Protein AF-A0A0P9YQI7-F1 (afdb_monomer)

Secondary structure (DSSP, 8-state):
---------TTSHHHHHHHHHHHHHTSPP--TTSPPP----EEEEEE--S--GGGHHHHHHS-TT----EEEEEEE--TTTTTT--TT---TTHHHHHHHHHHHHHHT-SSS---

Mean predicted aligned error: 6.75 Å

pLDDT: mean 87.92, std 13.04, range [49.66, 97.44]

Sequence (115 aa):
MTSNVIPFNPLDKKNLGASVAEALLTKEIHPLGDIPVFEGAGIYAIYYTGKFRAYQQIARLNNQEQFLLPIYVGKAVPAGARMGSNLELAAGKALHKRLKEHAESVKAAENLGKL

InterPro domains:
  IPR018575 Restriction endonuclease, type II, Eco29kI, GIY-YIG domain [PF09517] (38-112)

Foldseek 3Di:
DPPPDDDDDCPPPVNVVVVLVVVQQPDDDDDLQDDDQDWDWFKHFAAAQFDQPVCVVRNVCCPPPHGRDTPDIDTWAAPCPVVPDDPDDRRGRRVVVVSVVVLVVQVPDPRRDND

Nearest PDB structures (foldseek):
  3nic-assembly2_D  TM=8.532E-01  e=4.994E-07  Escherichia coli
  3mx1-assembly1_A-2  TM=8.617E-01  e=2.650E-06  Escherichia coli
  3mx4-assembly2_B  TM=7.558E-01  e=4.088E-07  Escherichia coli

Structure (mmCIF, N/CA/C/O backbone):
data_AF-A0A0P9YQI7-F1
#
_entry.id   AF-A0A0P9YQI7-F1
#
loop_
_atom_site.group_PDB
_atom_site.id
_atom_site.type_symbol
_atom_site.label_atom_id
_atom_site.label_alt_id
_atom_site.label_comp_id
_atom_site.label_asym_id
_atom_site.label_entity_id
_atom_site.label_seq_id
_atom_site.pdbx_PDB_ins_code
_atom_site.Cartn_x
_atom_site.Cartn_y
_atom_site.Cartn_z
_atom_site.occupancy
_atom_site.B_iso_or_equiv
_atom_site.auth_seq_id
_atom_site.auth_comp_id
_atom_site.auth_asym_id
_atom_site.auth_atom_id
_atom_site.pdbx_PDB_model_num
ATOM 1 N N . MET A 1 1 ? 4.236 -43.710 -25.317 1.00 49.66 1 MET A N 1
ATOM 2 C CA . MET A 1 1 ? 3.460 -42.506 -24.957 1.00 49.66 1 MET A CA 1
ATOM 3 C C . MET A 1 1 ? 4.412 -41.569 -24.234 1.00 49.66 1 MET A C 1
ATOM 5 O O . MET A 1 1 ? 4.723 -41.821 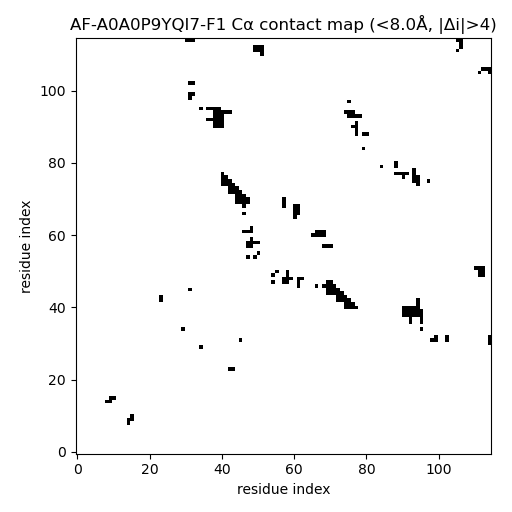-23.080 1.00 49.66 1 MET A O 1
ATOM 9 N N . THR A 1 2 ? 4.987 -40.578 -24.911 1.00 58.66 2 THR A N 1
ATOM 10 C CA . THR A 1 2 ? 5.796 -39.560 -24.229 1.00 58.66 2 THR A CA 1
ATOM 11 C C . THR A 1 2 ? 4.844 -38.612 -23.516 1.00 58.66 2 THR A C 1
ATOM 13 O O . THR A 1 2 ? 4.016 -37.971 -24.162 1.00 58.66 2 THR A O 1
ATOM 16 N N . SER A 1 3 ? 4.919 -38.573 -22.188 1.00 72.31 3 SER A N 1
ATOM 17 C CA . SER A 1 3 ? 4.170 -37.634 -21.358 1.00 72.31 3 SER A CA 1
ATOM 18 C C . SER A 1 3 ? 4.414 -36.217 -21.869 1.00 72.31 3 SER A C 1
ATOM 20 O O . SER A 1 3 ? 5.563 -35.803 -22.018 1.00 72.31 3 SER A O 1
ATOM 22 N N . ASN A 1 4 ? 3.345 -35.485 -22.172 1.00 77.19 4 ASN A N 1
ATOM 23 C CA . ASN A 1 4 ? 3.445 -34.108 -22.635 1.00 77.19 4 ASN A CA 1
ATOM 24 C C . ASN A 1 4 ? 3.786 -33.216 -21.426 1.00 77.19 4 ASN A C 1
ATOM 26 O O . ASN A 1 4 ? 2.897 -32.737 -20.726 1.00 77.19 4 ASN A O 1
ATOM 30 N N . VAL A 1 5 ? 5.078 -33.093 -21.109 1.00 82.44 5 VAL A N 1
ATOM 31 C CA . VAL A 1 5 ? 5.573 -32.227 -20.032 1.00 82.44 5 VAL A CA 1
ATOM 32 C C . VAL A 1 5 ? 5.623 -30.805 -20.571 1.00 82.44 5 VAL A C 1
ATOM 34 O O . VAL A 1 5 ? 6.410 -30.522 -21.468 1.00 82.44 5 VAL A O 1
ATOM 37 N N . ILE A 1 6 ? 4.794 -29.912 -20.030 1.00 84.56 6 ILE A N 1
ATOM 38 C CA . ILE A 1 6 ? 4.869 -28.477 -20.323 1.00 84.56 6 ILE A CA 1
ATOM 39 C C . ILE A 1 6 ? 5.926 -27.872 -19.387 1.00 84.56 6 ILE A C 1
ATOM 41 O O . ILE A 1 6 ? 5.703 -27.857 -18.174 1.00 84.56 6 ILE A O 1
ATOM 45 N N . PRO A 1 7 ? 7.072 -27.386 -19.896 1.00 89.31 7 PRO A N 1
ATOM 46 C CA . PRO A 1 7 ? 8.098 -26.780 -19.054 1.00 89.31 7 PRO A CA 1
ATOM 47 C C . PRO A 1 7 ? 7.603 -25.474 -18.419 1.00 89.31 7 PRO A C 1
ATOM 49 O O . PRO A 1 7 ? 6.884 -24.696 -19.049 1.00 89.31 7 PRO A O 1
ATOM 52 N N . PHE A 1 8 ? 8.015 -25.204 -17.179 1.00 90.50 8 PHE A N 1
ATOM 53 C CA . PHE A 1 8 ? 7.727 -23.930 -16.522 1.00 90.50 8 PHE A CA 1
ATOM 54 C C . PHE A 1 8 ? 8.480 -22.784 -17.214 1.00 90.50 8 PHE A C 1
ATOM 56 O O . PHE A 1 8 ? 9.703 -22.826 -17.334 1.00 90.50 8 PHE A O 1
ATOM 63 N N . ASN A 1 9 ? 7.753 -21.748 -17.643 1.00 92.75 9 ASN A N 1
ATOM 64 C CA . ASN A 1 9 ? 8.332 -20.539 -18.226 1.00 92.75 9 ASN A CA 1
ATOM 65 C C . ASN A 1 9 ? 8.244 -19.367 -17.228 1.00 92.75 9 ASN A C 1
ATOM 67 O O . ASN A 1 9 ? 7.168 -18.778 -17.108 1.00 92.75 9 ASN A O 1
ATOM 71 N N . PRO A 1 10 ? 9.335 -18.973 -16.547 1.00 90.00 10 PRO A N 1
ATOM 72 C CA . PRO A 1 10 ? 9.307 -17.866 -15.585 1.00 90.00 10 PRO A CA 1
ATOM 73 C C . PRO A 1 10 ? 8.981 -16.508 -16.225 1.00 90.00 10 PRO A C 1
ATOM 75 O O . PRO A 1 10 ? 8.519 -15.601 -15.540 1.00 90.00 10 PRO A O 1
ATOM 78 N N . LEU A 1 11 ? 9.199 -16.363 -17.536 1.00 93.31 11 LEU A N 1
ATOM 79 C CA . LEU A 1 11 ? 8.924 -15.137 -18.287 1.00 93.31 11 LEU A CA 1
ATOM 80 C C . LEU A 1 11 ? 7.506 -15.102 -18.874 1.00 93.31 11 LEU A C 1
ATOM 82 O O . LEU A 1 11 ? 7.123 -14.106 -19.492 1.00 93.31 11 LEU A O 1
ATOM 86 N N . ASP A 1 12 ? 6.713 -16.165 -18.693 1.00 95.12 12 ASP A N 1
ATOM 87 C CA . ASP A 1 12 ? 5.285 -16.103 -18.996 1.00 95.12 12 ASP A CA 1
ATOM 88 C C . ASP A 1 12 ? 4.624 -15.018 -18.137 1.00 95.12 12 ASP A C 1
ATOM 90 O O . ASP A 1 12 ? 4.907 -14.882 -16.947 1.00 95.12 12 ASP A O 1
ATOM 94 N N . LYS A 1 13 ? 3.711 -14.244 -18.733 1.00 93.75 13 LYS A N 1
ATOM 95 C CA . LYS A 1 13 ? 3.087 -13.089 -18.071 1.00 93.75 13 LYS A CA 1
ATOM 96 C C . LYS A 1 13 ? 2.409 -13.453 -16.749 1.00 93.75 13 LYS A C 1
ATOM 98 O O . LYS A 1 13 ? 2.428 -12.633 -15.833 1.00 93.75 13 LYS A O 1
ATOM 103 N N . LYS A 1 14 ? 1.802 -14.643 -16.640 1.00 93.94 14 LYS A N 1
ATOM 104 C CA . LYS A 1 14 ? 1.149 -15.083 -15.397 1.00 93.94 14 LYS A CA 1
ATOM 105 C C . LYS A 1 14 ? 2.179 -15.367 -14.314 1.00 93.94 14 LYS A C 1
ATOM 107 O O . LYS A 1 14 ? 1.998 -14.921 -13.186 1.00 93.94 14 LYS A O 1
ATOM 112 N N . ASN A 1 15 ? 3.263 -16.049 -14.673 1.00 94.31 15 ASN A N 1
ATOM 113 C CA . ASN A 1 15 ? 4.339 -16.376 -13.743 1.00 94.31 15 ASN A CA 1
ATOM 114 C C . ASN A 1 15 ? 5.078 -15.113 -13.293 1.00 94.31 15 ASN A C 1
ATOM 116 O O . ASN A 1 15 ? 5.284 -14.927 -12.100 1.00 94.31 15 ASN A O 1
ATOM 120 N N . LEU A 1 16 ? 5.347 -14.183 -14.215 1.00 94.31 16 LEU A N 1
ATOM 121 C CA . LEU A 1 16 ? 5.928 -12.884 -13.885 1.00 94.31 16 LEU A CA 1
ATOM 122 C C . LEU A 1 16 ? 5.021 -12.081 -12.941 1.00 94.31 16 LEU A C 1
ATOM 124 O O . LEU A 1 16 ? 5.494 -11.504 -11.964 1.00 94.31 16 LEU A O 1
ATOM 128 N N . GLY A 1 17 ? 3.711 -12.066 -13.203 1.00 93.00 17 GLY A N 1
ATOM 129 C CA . GLY A 1 17 ? 2.732 -11.432 -12.319 1.00 93.00 17 GLY A CA 1
ATOM 130 C C . GLY A 1 17 ? 2.703 -12.060 -10.923 1.00 93.00 17 GLY A C 1
ATOM 131 O O . GLY A 1 17 ? 2.681 -11.329 -9.934 1.00 93.00 17 GLY A O 1
ATOM 132 N N . ALA A 1 18 ? 2.759 -13.392 -10.838 1.00 93.31 18 ALA A N 1
ATOM 133 C CA . ALA A 1 18 ? 2.814 -14.118 -9.573 1.00 93.31 18 ALA A CA 1
ATOM 134 C C . ALA A 1 18 ? 4.086 -13.783 -8.780 1.00 93.31 18 ALA A C 1
ATOM 136 O O . ALA A 1 18 ? 3.987 -13.436 -7.606 1.00 93.31 18 ALA A O 1
ATOM 137 N N . SER A 1 19 ? 5.256 -13.772 -9.427 1.00 93.56 19 SER A N 1
ATOM 138 C CA . SER A 1 19 ? 6.519 -13.394 -8.782 1.00 93.56 19 SER A CA 1
ATOM 139 C C . SER A 1 19 ? 6.514 -11.946 -8.284 1.00 93.56 19 SER A C 1
ATOM 141 O O . SER A 1 19 ? 7.021 -11.662 -7.202 1.00 93.56 19 SER A O 1
ATOM 143 N N . VAL A 1 20 ? 5.913 -11.014 -9.034 1.00 94.00 20 VAL A N 1
ATOM 144 C CA . VAL A 1 20 ? 5.768 -9.616 -8.591 1.00 94.00 20 VAL A CA 1
ATOM 145 C C . VAL A 1 20 ? 4.827 -9.507 -7.387 1.00 94.00 20 VAL A C 1
ATOM 147 O O . VAL A 1 20 ? 5.114 -8.752 -6.458 1.00 94.00 20 VAL A O 1
ATOM 150 N N . ALA A 1 21 ? 3.720 -10.253 -7.381 1.00 92.25 21 ALA A N 1
ATOM 151 C CA . ALA A 1 21 ? 2.793 -10.283 -6.253 1.00 92.25 21 ALA A CA 1
ATOM 152 C C . ALA A 1 21 ? 3.453 -10.870 -4.994 1.00 92.25 21 ALA A C 1
ATOM 154 O O . ALA A 1 21 ? 3.356 -10.276 -3.925 1.00 92.25 21 ALA A O 1
ATOM 155 N N . GLU A 1 22 ? 4.185 -11.975 -5.123 1.00 92.69 22 GLU A N 1
ATOM 156 C CA . GLU A 1 22 ? 4.953 -12.583 -4.031 1.00 92.69 22 GLU A CA 1
ATOM 157 C C . GLU A 1 22 ? 6.011 -11.616 -3.475 1.00 92.69 22 GLU A C 1
ATOM 159 O O . GLU A 1 22 ? 6.106 -11.400 -2.264 1.00 92.69 22 GLU A O 1
ATOM 164 N N . ALA A 1 23 ? 6.751 -10.938 -4.357 1.00 93.81 23 ALA A N 1
ATOM 165 C CA . ALA A 1 23 ? 7.732 -9.936 -3.956 1.00 93.81 23 ALA A CA 1
ATOM 166 C C . ALA A 1 23 ? 7.104 -8.739 -3.220 1.00 93.81 23 ALA A C 1
ATOM 168 O O . ALA A 1 23 ? 7.759 -8.150 -2.362 1.00 93.81 23 ALA A O 1
ATOM 169 N N . LEU A 1 24 ? 5.858 -8.364 -3.541 1.00 94.00 24 LEU A N 1
ATOM 170 C CA . LEU A 1 24 ? 5.116 -7.331 -2.813 1.00 94.00 24 LEU A CA 1
ATOM 171 C C . LEU A 1 24 ? 4.664 -7.824 -1.431 1.00 94.00 24 LEU A C 1
ATOM 173 O O . LEU A 1 24 ? 4.806 -7.095 -0.454 1.00 94.00 24 LEU A O 1
ATOM 177 N N . LEU A 1 25 ? 4.124 -9.043 -1.348 1.00 90.62 25 LEU A N 1
ATOM 178 C CA . LEU A 1 25 ? 3.548 -9.609 -0.120 1.00 90.62 25 LEU A CA 1
ATOM 179 C C . LEU A 1 25 ? 4.596 -9.971 0.943 1.00 90.62 25 LEU A C 1
ATOM 181 O O . LEU A 1 25 ? 4.259 -10.098 2.114 1.00 90.62 25 LEU A O 1
ATOM 185 N N . THR A 1 26 ? 5.859 -10.114 0.547 1.00 90.56 26 THR A N 1
ATOM 186 C CA . THR A 1 26 ? 6.999 -10.391 1.441 1.00 90.56 26 THR A CA 1
ATOM 187 C C . THR A 1 26 ? 7.642 -9.134 2.031 1.00 90.56 26 THR A C 1
ATOM 189 O O . THR A 1 26 ? 8.591 -9.239 2.809 1.00 90.56 26 THR A O 1
ATOM 192 N N . LYS A 1 27 ? 7.178 -7.934 1.655 1.00 92.12 27 LYS A N 1
ATOM 193 C CA . LYS A 1 27 ? 7.698 -6.682 2.215 1.00 92.12 27 LYS A CA 1
ATOM 194 C C . LYS A 1 27 ? 7.184 -6.444 3.627 1.00 92.12 27 LYS A C 1
ATOM 196 O O . LYS A 1 27 ? 6.077 -6.839 3.979 1.00 92.12 27 LYS A O 1
ATOM 201 N N . GLU A 1 28 ? 8.011 -5.761 4.410 1.00 92.06 28 GLU A N 1
ATOM 202 C CA . GLU A 1 28 ? 7.640 -5.294 5.738 1.00 92.06 28 GLU A CA 1
ATOM 203 C C . GLU A 1 28 ? 6.426 -4.360 5.661 1.00 92.06 28 GLU A C 1
ATOM 205 O O . GLU A 1 28 ? 6.275 -3.560 4.729 1.00 92.06 28 GLU A O 1
ATOM 210 N N . ILE A 1 29 ? 5.540 -4.487 6.644 1.00 93.50 29 ILE A N 1
ATOM 211 C CA . ILE A 1 29 ? 4.352 -3.653 6.759 1.00 93.50 29 ILE A CA 1
ATOM 212 C C . ILE A 1 29 ? 4.712 -2.400 7.550 1.00 93.50 29 ILE A C 1
ATOM 214 O O . ILE A 1 29 ? 5.196 -2.483 8.675 1.00 93.50 29 ILE A O 1
ATOM 218 N N . HIS A 1 30 ? 4.410 -1.235 6.980 1.00 94.12 30 HIS A N 1
ATOM 219 C CA . HIS A 1 30 ? 4.616 0.056 7.630 1.00 94.12 30 HIS A CA 1
ATOM 220 C C . HIS A 1 30 ? 3.273 0.743 7.910 1.00 94.12 30 HIS A C 1
ATOM 222 O O . HIS A 1 30 ? 2.382 0.707 7.050 1.00 94.12 30 HIS A O 1
ATOM 228 N N . PRO A 1 31 ? 3.112 1.419 9.063 1.00 94.44 31 PRO A N 1
ATOM 229 C CA . PRO A 1 31 ? 1.985 2.315 9.281 1.00 94.44 31 PRO A CA 1
ATOM 230 C C . PRO A 1 31 ? 1.938 3.384 8.186 1.00 94.44 31 PRO A C 1
ATOM 232 O O . PRO A 1 31 ? 2.930 4.060 7.923 1.00 94.44 31 PRO A O 1
ATOM 235 N N . LEU A 1 32 ? 0.773 3.584 7.562 1.00 94.56 32 LEU A N 1
ATOM 236 C CA . LEU A 1 32 ? 0.633 4.530 6.444 1.00 94.56 32 LEU A CA 1
ATOM 237 C C . LEU A 1 32 ? 1.001 5.977 6.836 1.00 94.56 32 LEU A C 1
ATOM 239 O O . LEU A 1 32 ? 1.419 6.761 5.986 1.00 94.56 32 LEU A O 1
ATOM 243 N N . GLY A 1 33 ? 0.845 6.329 8.116 1.00 90.38 33 GLY A N 1
ATOM 244 C CA . GLY A 1 33 ? 1.202 7.638 8.664 1.00 90.38 33 GLY A CA 1
ATOM 245 C C . GLY A 1 33 ? 2.686 7.830 9.001 1.00 90.38 33 GLY A C 1
ATOM 246 O O . GLY A 1 33 ? 3.076 8.974 9.222 1.00 90.38 33 GLY A O 1
ATOM 247 N N . ASP A 1 34 ? 3.487 6.760 9.019 1.00 92.50 34 ASP A N 1
ATOM 248 C CA . ASP A 1 34 ? 4.887 6.763 9.470 1.00 92.50 34 ASP A CA 1
ATOM 249 C C . ASP A 1 34 ? 5.783 5.961 8.512 1.00 92.50 34 ASP A C 1
ATOM 251 O O . ASP A 1 34 ? 6.413 4.963 8.858 1.00 92.50 34 ASP A O 1
ATOM 255 N N . ILE A 1 35 ? 5.776 6.370 7.243 1.00 92.25 35 ILE A N 1
ATOM 256 C CA . ILE A 1 35 ? 6.599 5.750 6.204 1.00 92.25 35 ILE A CA 1
ATOM 257 C C . ILE A 1 35 ? 7.909 6.539 6.092 1.00 92.25 35 ILE A C 1
ATOM 259 O O . ILE A 1 35 ? 7.859 7.739 5.796 1.00 92.25 35 ILE A O 1
ATOM 263 N N . PRO A 1 36 ? 9.082 5.896 6.256 1.00 92.06 36 PRO A N 1
ATOM 264 C CA . PRO A 1 36 ? 10.367 6.546 6.038 1.00 92.06 36 PRO A CA 1
ATOM 265 C C . PRO A 1 36 ? 10.479 7.130 4.629 1.00 92.06 36 PRO A C 1
ATOM 267 O O . PRO A 1 36 ? 9.942 6.596 3.659 1.00 92.06 36 PRO A O 1
ATOM 270 N N . VAL A 1 37 ? 11.224 8.222 4.481 1.00 94.69 37 VAL A N 1
ATOM 271 C CA . VAL A 1 37 ? 11.494 8.787 3.157 1.00 94.69 37 VAL A CA 1
ATOM 272 C C . VAL A 1 37 ? 12.437 7.863 2.389 1.00 94.69 37 VAL A C 1
ATOM 274 O O . VAL A 1 37 ? 13.543 7.594 2.847 1.00 94.69 37 VAL A O 1
ATOM 277 N N . PHE A 1 38 ? 12.039 7.448 1.186 1.00 93.50 38 PHE A N 1
ATOM 278 C CA . PHE A 1 38 ? 12.863 6.623 0.301 1.00 93.50 38 PHE A CA 1
ATOM 279 C C . PHE A 1 38 ? 12.751 7.063 -1.161 1.00 93.50 38 PHE A C 1
ATOM 281 O O . PHE A 1 38 ? 11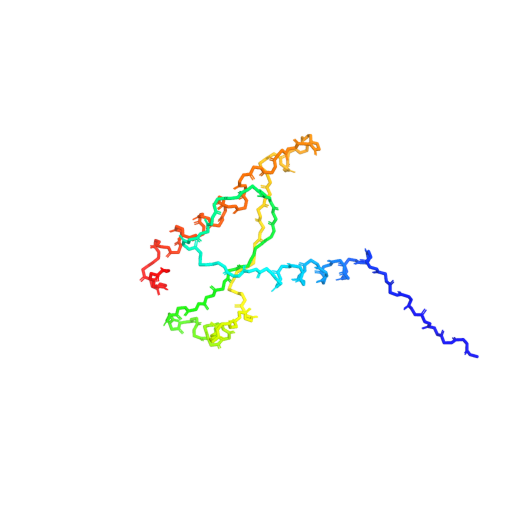.787 7.726 -1.564 1.00 93.50 38 PHE A O 1
ATOM 288 N N . GLU A 1 39 ? 13.745 6.676 -1.958 1.00 93.25 39 GLU A N 1
ATOM 289 C CA . GLU A 1 39 ? 13.717 6.814 -3.412 1.00 93.25 39 GLU A CA 1
ATOM 290 C C . GLU A 1 39 ? 13.188 5.538 -4.061 1.00 93.25 39 GLU A C 1
ATOM 292 O O . GLU A 1 39 ? 13.526 4.427 -3.659 1.00 93.25 39 GLU A O 1
ATOM 297 N N . GLY A 1 40 ? 12.331 5.691 -5.063 1.00 91.75 40 GLY A N 1
ATOM 298 C CA . GLY A 1 40 ? 11.765 4.578 -5.797 1.00 91.75 40 GLY A CA 1
ATOM 299 C C . GLY A 1 40 ? 10.424 4.887 -6.450 1.00 91.75 40 GLY A C 1
ATOM 300 O O . GLY A 1 40 ? 9.644 5.750 -6.030 1.00 91.75 40 GLY A O 1
ATOM 301 N N . ALA A 1 41 ? 10.154 4.100 -7.482 1.00 92.75 41 ALA A N 1
ATOM 302 C CA . ALA A 1 41 ? 8.864 3.926 -8.122 1.00 92.75 41 ALA A CA 1
ATOM 303 C C . ALA A 1 41 ? 8.488 2.442 -8.030 1.00 92.75 41 ALA A C 1
ATOM 305 O O . ALA A 1 41 ? 9.360 1.587 -7.894 1.00 92.75 41 ALA A O 1
ATOM 306 N N . GLY A 1 42 ? 7.200 2.121 -8.093 1.00 93.06 42 GLY A N 1
ATOM 307 C CA . GLY A 1 42 ? 6.759 0.740 -7.936 1.00 93.06 42 GLY A CA 1
ATOM 308 C C . GLY A 1 42 ? 5.280 0.606 -7.618 1.00 93.06 42 GLY A C 1
ATOM 309 O O . GLY A 1 42 ? 4.491 1.531 -7.823 1.00 93.06 42 GLY A O 1
ATOM 310 N N . ILE A 1 43 ? 4.915 -0.572 -7.129 1.00 95.62 43 ILE A N 1
ATOM 311 C CA . ILE A 1 43 ? 3.567 -0.925 -6.677 1.00 95.62 43 ILE A CA 1
ATOM 312 C C . ILE A 1 43 ? 3.486 -0.899 -5.148 1.00 95.62 43 ILE A C 1
ATOM 314 O O . ILE A 1 43 ? 4.504 -0.988 -4.468 1.00 95.62 43 ILE A O 1
ATOM 318 N N . TYR A 1 44 ? 2.275 -0.758 -4.616 1.00 96.62 44 TYR A N 1
ATOM 319 C CA . TYR A 1 44 ? 1.998 -0.769 -3.181 1.00 96.62 44 TYR A CA 1
ATOM 320 C C . TYR A 1 44 ? 0.608 -1.329 -2.897 1.00 96.62 44 TYR A C 1
ATOM 322 O O . TYR A 1 44 ? -0.286 -1.261 -3.746 1.00 96.62 44 TYR A O 1
ATOM 330 N N . ALA A 1 45 ? 0.426 -1.820 -1.676 1.00 97.25 45 ALA A N 1
ATOM 331 C CA . ALA A 1 45 ? -0.853 -2.241 -1.129 1.00 97.25 45 ALA A CA 1
ATOM 332 C C . ALA A 1 45 ? -1.125 -1.490 0.182 1.00 97.25 45 ALA A C 1
ATOM 334 O O . ALA A 1 45 ? -0.205 -1.248 0.961 1.00 97.25 45 ALA A O 1
ATOM 335 N N . ILE A 1 46 ? -2.380 -1.105 0.409 1.00 96.81 46 ILE A N 1
ATOM 336 C CA . ILE A 1 46 ? -2.849 -0.488 1.653 1.00 96.81 46 ILE A CA 1
ATOM 337 C C . ILE A 1 46 ? -3.804 -1.468 2.322 1.00 96.81 46 ILE A C 1
ATOM 339 O O . ILE A 1 46 ? -4.725 -1.981 1.682 1.00 96.81 46 ILE A O 1
ATOM 343 N N . TYR A 1 47 ? -3.604 -1.685 3.617 1.00 96.38 47 TYR A N 1
ATOM 344 C CA . TYR A 1 47 ? -4.410 -2.574 4.444 1.00 96.38 47 TYR A CA 1
ATOM 345 C C . TYR A 1 47 ? -5.186 -1.759 5.473 1.00 96.38 47 TYR A C 1
ATOM 347 O O . TYR A 1 47 ? -4.673 -0.788 6.026 1.00 96.38 47 TYR A O 1
ATOM 355 N N . TYR A 1 48 ? -6.436 -2.147 5.718 1.00 95.62 48 TYR A N 1
ATOM 356 C CA . TYR A 1 48 ? -7.291 -1.495 6.706 1.00 95.62 48 TYR A CA 1
ATOM 357 C C . TYR A 1 48 ? -7.415 -2.359 7.959 1.00 95.62 48 TYR A C 1
ATOM 359 O O . TYR A 1 48 ? -7.810 -3.520 7.856 1.00 95.62 48 TYR A O 1
ATOM 367 N N . THR A 1 49 ? -7.126 -1.772 9.122 1.00 94.75 49 THR A N 1
ATOM 368 C CA . THR A 1 49 ? -7.184 -2.417 10.450 1.00 94.75 49 THR A CA 1
ATOM 369 C C . THR A 1 49 ? -8.072 -1.654 11.446 1.00 94.75 49 THR A C 1
ATOM 371 O O . THR A 1 49 ? -8.148 -1.999 12.624 1.00 94.75 49 THR A O 1
ATOM 374 N N . GLY A 1 50 ? -8.755 -0.600 10.986 1.00 92.75 50 GLY A N 1
ATOM 375 C CA . GLY A 1 50 ? -9.580 0.262 11.831 1.00 92.75 50 GLY A CA 1
ATOM 376 C C . GLY A 1 50 ? -10.956 -0.324 12.177 1.00 92.75 50 GLY A C 1
ATOM 377 O O . GLY A 1 50 ? -11.285 -1.472 11.882 1.00 92.75 50 GLY A O 1
ATOM 378 N N . LYS A 1 51 ? -11.794 0.500 12.820 1.00 92.94 51 LYS A N 1
ATOM 379 C CA . LYS A 1 51 ? -13.089 0.084 13.399 1.00 92.94 51 LYS A CA 1
ATOM 380 C C . LYS A 1 51 ? -14.320 0.535 12.604 1.00 92.94 51 LYS A C 1
ATOM 382 O O . LYS A 1 51 ? -15.444 0.358 13.076 1.00 92.94 51 LYS A O 1
ATOM 387 N N . PHE A 1 52 ? -14.145 1.122 11.420 1.00 94.88 52 PHE A N 1
ATOM 388 C CA . PHE A 1 52 ? -15.263 1.608 10.615 1.00 94.88 52 PHE A CA 1
ATOM 389 C C . PHE A 1 52 ? -16.183 0.451 10.212 1.00 94.88 52 PHE A C 1
ATOM 391 O O . PHE A 1 52 ? -15.748 -0.539 9.621 1.00 94.88 52 PHE A O 1
ATOM 398 N N . ARG A 1 53 ? -17.477 0.577 10.538 1.00 95.06 53 ARG A N 1
ATOM 399 C CA . ARG A 1 53 ? -18.445 -0.527 10.453 1.00 95.06 53 ARG A CA 1
ATOM 400 C C . ARG A 1 53 ? -18.523 -1.153 9.059 1.00 95.06 53 ARG A C 1
ATOM 402 O O . ARG A 1 53 ? -18.588 -2.374 8.956 1.00 95.06 53 ARG A O 1
ATOM 409 N N . ALA A 1 54 ? -18.486 -0.342 8.004 1.00 95.69 54 ALA A N 1
ATOM 410 C CA . ALA A 1 54 ? -18.578 -0.842 6.634 1.00 95.69 54 ALA A CA 1
ATOM 411 C C . ALA A 1 54 ? -17.361 -1.693 6.220 1.00 95.69 54 ALA A C 1
ATOM 413 O O . ALA A 1 54 ? -17.482 -2.532 5.335 1.00 95.69 54 ALA A O 1
ATOM 414 N N . TYR A 1 55 ? -16.205 -1.519 6.871 1.00 95.88 55 TYR A N 1
ATOM 415 C CA . TYR A 1 55 ? -14.956 -2.218 6.542 1.00 95.88 55 TYR A CA 1
ATOM 416 C C . TYR A 1 55 ? -14.614 -3.342 7.528 1.00 95.88 55 TYR A C 1
ATOM 418 O O . TYR A 1 55 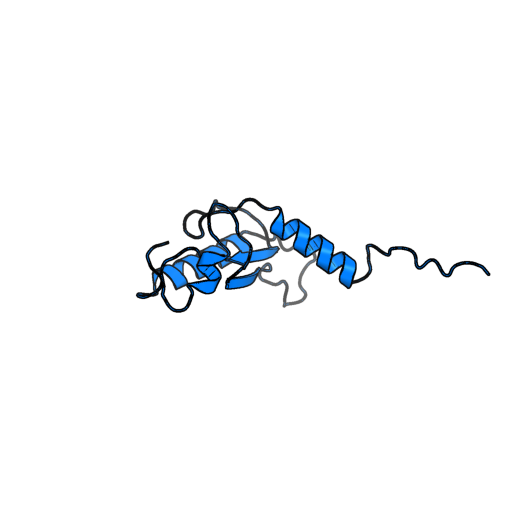? -13.501 -3.865 7.519 1.00 95.88 55 TYR A O 1
ATOM 426 N N . GLN A 1 56 ? -15.568 -3.763 8.364 1.00 95.88 56 GLN A N 1
ATOM 427 C CA . GLN A 1 56 ? -15.336 -4.792 9.383 1.00 95.88 56 GLN A CA 1
ATOM 428 C C . GLN A 1 56 ? -14.848 -6.126 8.812 1.00 95.88 56 GLN A C 1
ATOM 430 O O . GLN A 1 56 ? -14.040 -6.788 9.452 1.00 95.88 56 GLN A O 1
ATOM 435 N N . GLN A 1 57 ?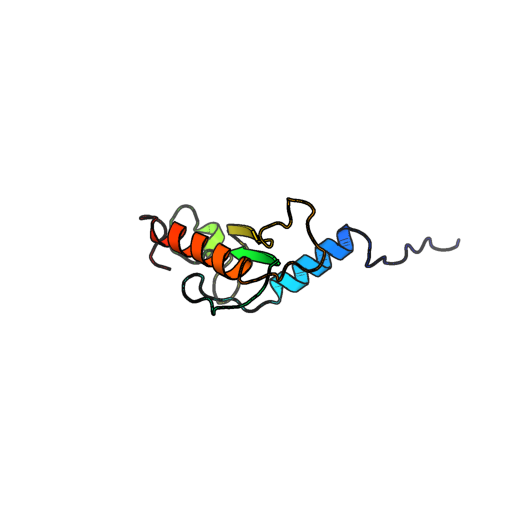 -15.316 -6.537 7.630 1.00 95.94 57 GLN A N 1
ATOM 436 C CA . GLN A 1 57 ? -14.842 -7.776 7.001 1.00 95.94 57 GLN A CA 1
ATOM 437 C C . GLN A 1 57 ? -13.358 -7.692 6.627 1.00 95.94 57 GLN A C 1
ATOM 439 O O . GLN A 1 57 ? -12.614 -8.633 6.879 1.00 95.94 57 GLN A O 1
ATOM 444 N N . ILE A 1 58 ? -12.920 -6.541 6.110 1.00 96.38 58 ILE A N 1
ATOM 445 C CA . ILE A 1 58 ? -11.515 -6.290 5.769 1.00 96.38 58 ILE A CA 1
ATOM 446 C C . ILE A 1 58 ? -10.667 -6.277 7.043 1.00 96.38 58 ILE A C 1
ATOM 448 O O . ILE A 1 58 ? -9.670 -6.985 7.123 1.00 96.38 58 ILE A O 1
ATOM 452 N N . ALA A 1 59 ? -11.103 -5.547 8.074 1.00 95.69 59 ALA A N 1
ATOM 453 C CA . ALA A 1 59 ? -10.391 -5.475 9.351 1.00 95.69 59 ALA A CA 1
ATOM 454 C C . ALA A 1 59 ? -10.270 -6.845 10.045 1.00 95.69 59 ALA A C 1
ATOM 456 O O . ALA A 1 59 ? -9.257 -7.130 10.673 1.00 95.69 59 ALA A O 1
ATOM 457 N N . ARG A 1 60 ? -11.272 -7.727 9.908 1.00 96.06 60 ARG A N 1
ATOM 458 C CA . ARG A 1 60 ? -11.200 -9.105 10.430 1.00 96.06 60 ARG A CA 1
ATOM 459 C C . ARG A 1 60 ? -10.135 -9.954 9.739 1.00 96.06 60 ARG A C 1
ATOM 461 O O . ARG A 1 60 ? -9.595 -10.838 10.386 1.00 96.06 60 ARG A O 1
ATOM 468 N N . LEU A 1 61 ? -9.860 -9.708 8.459 1.00 96.56 61 LEU A N 1
ATOM 469 C CA . LEU A 1 61 ? -8.824 -10.413 7.697 1.00 96.56 61 LEU A CA 1
ATOM 470 C C . LEU A 1 61 ? -7.430 -9.792 7.873 1.00 96.56 61 LEU A C 1
ATOM 472 O O . LEU A 1 61 ? -6.437 -10.419 7.518 1.00 96.56 61 LEU A O 1
ATOM 476 N N . ASN A 1 62 ? -7.358 -8.581 8.431 1.00 95.62 62 ASN A N 1
ATOM 477 C CA . ASN A 1 62 ? -6.117 -7.865 8.709 1.00 95.62 62 ASN A CA 1
ATOM 478 C C . ASN A 1 62 ? -5.911 -7.681 10.226 1.00 95.62 62 ASN A C 1
ATOM 480 O O . ASN A 1 62 ? -5.787 -6.556 10.714 1.00 95.62 62 ASN A O 1
ATOM 484 N N . ASN A 1 63 ? -5.983 -8.765 10.999 1.00 92.81 63 ASN A N 1
ATOM 485 C CA . ASN A 1 63 ? -5.840 -8.737 12.455 1.00 92.81 63 ASN A CA 1
ATOM 486 C C . ASN A 1 63 ? -4.649 -9.590 12.913 1.00 92.81 63 ASN A C 1
ATOM 488 O O . ASN A 1 63 ? -4.099 -10.353 12.127 1.00 92.81 63 ASN A O 1
ATOM 492 N N . GLN A 1 64 ? -4.261 -9.465 14.188 1.00 89.62 64 GLN A N 1
ATOM 493 C CA . GLN A 1 64 ? -3.230 -10.317 14.807 1.00 89.62 64 GLN A CA 1
ATOM 494 C C . GLN A 1 64 ? -1.938 -10.405 13.970 1.00 89.62 64 GLN A C 1
ATOM 496 O O . GLN A 1 64 ? -1.428 -11.495 13.729 1.00 89.62 64 GLN A O 1
ATOM 501 N N . GLU A 1 65 ? -1.454 -9.252 13.492 1.00 88.19 65 GLU A N 1
ATOM 502 C CA . GLU A 1 65 ? -0.254 -9.118 12.642 1.00 88.19 65 GLU A CA 1
ATOM 503 C C . GLU A 1 65 ? -0.340 -9.810 11.269 1.00 88.19 65 GLU A C 1
ATOM 505 O O . GLU A 1 65 ? 0.648 -9.896 10.543 1.00 88.19 65 GLU A O 1
ATOM 510 N N . GLN A 1 66 ? -1.530 -10.249 10.860 1.00 91.75 66 GLN A N 1
ATOM 511 C CA . GLN A 1 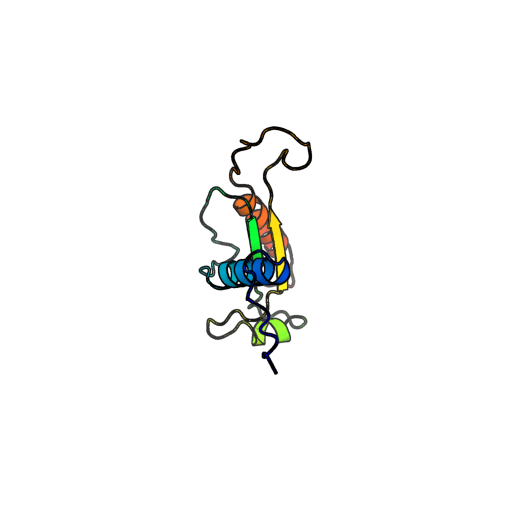66 ? -1.802 -10.737 9.513 1.00 91.75 66 GLN A CA 1
ATOM 512 C C . GLN A 1 66 ? -2.399 -9.617 8.661 1.00 91.75 66 GLN A C 1
ATOM 514 O O . GLN A 1 66 ? -3.212 -8.825 9.133 1.00 91.75 66 GLN A O 1
ATOM 519 N N . PHE A 1 67 ? -2.013 -9.569 7.386 1.00 94.69 67 PHE A N 1
ATOM 520 C CA . PHE A 1 67 ? -2.448 -8.559 6.418 1.00 94.69 67 PHE A CA 1
ATOM 521 C C . PHE A 1 67 ? -2.888 -9.255 5.126 1.00 94.69 67 PHE A C 1
ATOM 523 O O . PHE A 1 67 ? -2.184 -9.248 4.119 1.00 94.69 67 PHE A O 1
ATOM 530 N N . LEU A 1 68 ? -4.033 -9.939 5.184 1.00 94.25 68 LEU A N 1
ATOM 531 C CA . LEU A 1 68 ? -4.469 -10.864 4.134 1.00 94.25 68 LEU A CA 1
ATOM 532 C C . LEU A 1 68 ? -5.266 -10.191 3.013 1.00 94.25 68 LEU A C 1
ATOM 534 O O . LEU A 1 68 ? -5.275 -10.689 1.888 1.00 94.25 68 LEU A O 1
ATOM 538 N N . LEU A 1 69 ? -5.963 -9.088 3.304 1.00 95.50 69 LEU A N 1
ATOM 539 C CA . LEU A 1 69 ? -6.848 -8.430 2.343 1.00 95.50 69 LEU A CA 1
ATOM 540 C C . LEU A 1 69 ? -6.521 -6.937 2.214 1.00 95.50 69 LEU A C 1
ATOM 542 O O . LEU A 1 69 ? -6.949 -6.138 3.057 1.00 95.50 69 LEU A O 1
ATOM 546 N N . PRO A 1 70 ? -5.807 -6.518 1.152 1.00 95.50 70 PRO A N 1
ATOM 547 C CA . PRO A 1 70 ? -5.604 -5.102 0.897 1.00 95.50 70 PRO A CA 1
ATOM 548 C C . PRO A 1 70 ? -6.935 -4.435 0.531 1.00 95.50 70 PRO A C 1
ATOM 550 O O . PRO A 1 70 ? -7.718 -4.966 -0.255 1.00 95.50 70 PRO A O 1
ATOM 553 N N . ILE A 1 71 ? -7.181 -3.242 1.075 1.00 96.25 71 ILE A N 1
ATOM 554 C CA . ILE A 1 71 ? -8.327 -2.405 0.688 1.00 96.25 71 ILE A CA 1
ATOM 555 C C . ILE A 1 71 ? -8.041 -1.626 -0.603 1.00 96.25 71 ILE A C 1
ATOM 557 O O . ILE A 1 71 ? -8.963 -1.196 -1.293 1.00 96.25 71 ILE A O 1
ATOM 561 N N . TYR A 1 72 ? -6.761 -1.445 -0.944 1.00 97.44 72 TYR A N 1
ATOM 562 C CA . TYR A 1 72 ? -6.332 -0.740 -2.147 1.00 97.44 72 TYR A CA 1
ATOM 563 C C . TYR A 1 72 ? -4.976 -1.254 -2.638 1.00 97.44 72 TYR A C 1
ATOM 565 O O . TYR A 1 72 ? -4.065 -1.466 -1.840 1.00 97.44 72 TYR A O 1
ATOM 573 N N . VAL A 1 73 ? -4.824 -1.396 -3.956 1.00 96.75 73 VAL A N 1
ATOM 574 C CA . VAL A 1 73 ? -3.548 -1.699 -4.618 1.00 96.75 73 VAL A CA 1
ATOM 575 C C . VAL A 1 73 ? -3.303 -0.641 -5.682 1.00 96.75 73 VAL A C 1
ATOM 577 O O . VAL A 1 73 ? -4.184 -0.332 -6.485 1.00 96.75 73 VAL A O 1
ATOM 580 N N . GLY A 1 74 ? -2.103 -0.072 -5.691 1.00 96.06 74 GLY A N 1
ATOM 581 C CA . GLY A 1 74 ? -1.753 1.010 -6.597 1.00 96.06 74 GLY A CA 1
ATOM 582 C C . GLY A 1 74 ? -0.331 0.912 -7.121 1.00 96.06 74 GLY A C 1
ATOM 583 O O . GLY A 1 74 ? 0.445 0.030 -6.763 1.00 96.06 74 GLY A O 1
ATOM 584 N N . LYS A 1 75 ? 0.010 1.865 -7.989 1.00 95.00 75 LYS A N 1
ATOM 585 C CA . LYS A 1 75 ? 1.372 2.074 -8.481 1.00 95.00 75 LYS A CA 1
ATOM 586 C C . LYS A 1 75 ? 1.729 3.550 -8.508 1.00 95.00 75 LYS A C 1
ATOM 588 O O . LYS A 1 75 ? 0.851 4.400 -8.660 1.00 95.00 75 LYS A O 1
ATOM 593 N N . ALA A 1 76 ? 3.014 3.840 -8.406 1.00 94.12 76 ALA A N 1
ATOM 594 C CA . ALA A 1 76 ? 3.600 5.152 -8.609 1.00 94.12 76 ALA A CA 1
ATOM 595 C C . ALA A 1 76 ? 4.760 5.014 -9.596 1.00 94.12 76 ALA A C 1
ATOM 597 O O . ALA A 1 76 ? 5.613 4.146 -9.433 1.00 94.12 76 ALA A O 1
ATOM 598 N N . VAL A 1 77 ? 4.772 5.855 -10.627 1.00 89.06 77 VAL A N 1
ATOM 599 C CA . VAL A 1 77 ? 5.820 5.883 -11.655 1.00 89.06 77 VAL A CA 1
ATOM 600 C C . VAL A 1 77 ? 6.494 7.255 -11.650 1.00 89.06 77 VAL A C 1
ATOM 602 O O . VAL A 1 77 ? 5.843 8.224 -11.246 1.00 89.06 77 VAL A O 1
ATOM 605 N N . PRO A 1 78 ? 7.759 7.368 -12.088 1.00 82.75 78 PRO A N 1
ATOM 606 C CA . PRO A 1 78 ? 8.450 8.651 -12.138 1.00 82.75 78 PRO A CA 1
ATOM 607 C C . PRO A 1 78 ? 7.715 9.640 -13.054 1.00 82.75 78 PRO A C 1
ATOM 609 O O . PRO A 1 78 ? 7.066 9.248 -14.032 1.00 82.75 78 PRO A O 1
ATOM 612 N N . ALA A 1 79 ? 7.811 10.935 -12.747 1.00 70.75 79 ALA A N 1
ATOM 613 C CA . ALA A 1 79 ? 7.302 11.977 -13.636 1.00 70.75 79 ALA A CA 1
ATOM 614 C C . ALA A 1 79 ? 8.038 11.909 -14.988 1.00 70.75 79 ALA A C 1
ATOM 616 O O . ALA A 1 79 ? 9.226 11.615 -15.029 1.00 70.75 79 ALA A O 1
ATOM 617 N N . GLY A 1 80 ? 7.334 12.132 -16.101 1.00 67.31 80 GLY A N 1
ATOM 618 C CA . GLY A 1 80 ? 7.916 12.014 -17.447 1.00 67.31 80 GLY A CA 1
ATOM 619 C C . GLY A 1 80 ? 7.916 10.597 -18.037 1.00 67.31 80 GLY A C 1
ATOM 620 O O . GLY A 1 80 ? 7.987 10.461 -19.255 1.00 67.31 80 GLY A O 1
ATOM 621 N N . ALA A 1 81 ? 7.671 9.545 -17.240 1.00 60.78 81 ALA A N 1
ATOM 622 C CA . ALA A 1 81 ? 7.572 8.165 -17.744 1.00 60.78 81 ALA A CA 1
ATOM 623 C C . ALA A 1 81 ? 6.445 7.957 -18.780 1.00 60.78 81 ALA A C 1
ATOM 625 O O . ALA A 1 81 ? 6.458 6.997 -19.544 1.00 60.78 81 ALA A O 1
ATOM 626 N N . ARG A 1 82 ? 5.451 8.855 -18.810 1.00 61.19 82 ARG A N 1
ATOM 627 C CA . ARG A 1 82 ? 4.335 8.837 -19.773 1.00 61.19 82 ARG A CA 1
ATOM 628 C C . ARG A 1 82 ? 4.600 9.652 -21.047 1.00 61.19 82 ARG A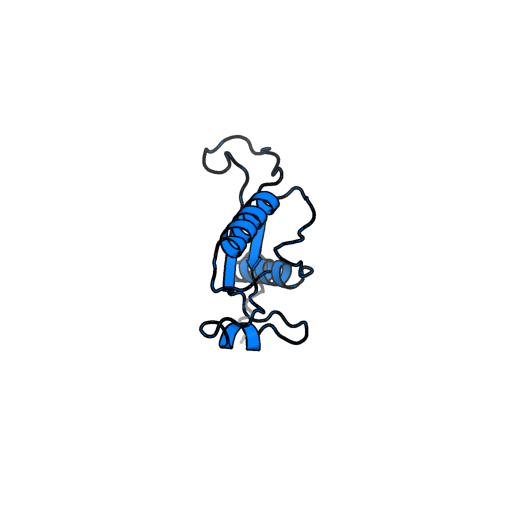 C 1
ATOM 630 O O . ARG A 1 82 ? 3.772 9.614 -21.945 1.00 61.19 82 ARG A O 1
ATOM 637 N N . MET A 1 83 ? 5.713 10.387 -21.114 1.00 64.62 83 MET A N 1
ATOM 638 C CA . MET A 1 83 ? 6.038 11.325 -22.201 1.00 64.62 83 MET A CA 1
ATOM 639 C C . MET A 1 83 ? 7.139 10.807 -23.144 1.00 64.62 83 MET A C 1
ATOM 641 O O . MET A 1 83 ? 7.596 11.545 -24.007 1.00 64.62 83 MET A O 1
ATOM 645 N N . GLY A 1 84 ? 7.572 9.547 -23.004 1.00 55.97 84 GLY A N 1
ATOM 646 C CA . GLY A 1 84 ? 8.552 8.928 -23.910 1.00 55.97 84 GLY A CA 1
ATOM 647 C C . GLY A 1 84 ? 9.985 9.469 -23.802 1.00 55.97 84 GLY A C 1
ATOM 648 O O . GLY A 1 84 ? 10.773 9.266 -24.719 1.00 55.97 84 GLY A O 1
ATOM 649 N N . SER A 1 85 ? 10.344 10.156 -22.713 1.00 50.62 85 SER A N 1
ATOM 650 C CA . SER A 1 85 ? 11.668 10.770 -22.535 1.00 50.62 85 SER A CA 1
ATOM 651 C C . SER A 1 85 ? 12.608 9.929 -21.661 1.00 50.62 85 SER A C 1
ATOM 653 O O . SER A 1 85 ? 12.189 9.496 -20.592 1.00 50.62 85 SER A O 1
ATOM 655 N N . ASN A 1 86 ? 13.860 9.783 -22.124 1.00 50.97 86 ASN A N 1
ATOM 656 C CA . ASN A 1 86 ? 15.078 9.218 -21.513 1.00 50.97 86 ASN A CA 1
ATOM 657 C C . ASN A 1 86 ? 14.939 8.018 -20.554 1.00 50.97 86 ASN A C 1
ATOM 659 O O . ASN A 1 86 ? 14.375 8.106 -19.468 1.00 50.97 86 ASN A O 1
ATOM 663 N N . LEU A 1 87 ? 15.621 6.928 -20.924 1.00 54.59 87 LEU A N 1
ATOM 664 C CA . LEU A 1 87 ? 15.820 5.686 -20.157 1.00 54.59 87 LEU A CA 1
ATOM 665 C C . LEU A 1 87 ? 16.439 5.884 -18.753 1.00 54.59 87 LEU A C 1
ATOM 667 O O . LEU A 1 87 ? 16.492 4.930 -17.985 1.00 54.59 87 LEU A O 1
ATOM 671 N N . GLU A 1 88 ? 16.847 7.106 -18.395 1.00 55.78 88 GLU A N 1
ATOM 672 C CA . GLU A 1 88 ? 17.484 7.464 -17.120 1.00 55.78 88 GLU A CA 1
ATOM 673 C C . GLU A 1 88 ? 16.723 8.540 -16.326 1.00 55.78 88 GLU A C 1
ATOM 675 O O . GLU A 1 88 ? 17.308 9.444 -15.729 1.00 55.78 88 GLU A O 1
ATOM 680 N N . LEU A 1 89 ? 15.390 8.494 -16.299 1.00 59.94 89 LEU A N 1
ATOM 681 C CA . LEU A 1 89 ? 14.657 9.294 -15.316 1.00 59.94 89 LEU A CA 1
ATOM 682 C C . LEU A 1 89 ? 14.854 8.678 -13.927 1.00 59.94 89 LEU A C 1
ATOM 684 O O . LEU A 1 89 ? 14.281 7.630 -13.619 1.00 59.94 89 LEU A O 1
ATOM 688 N N . ALA A 1 90 ? 15.651 9.343 -13.083 1.00 66.56 90 ALA A N 1
ATOM 689 C CA . ALA A 1 90 ? 15.788 8.984 -11.677 1.00 66.56 90 ALA A CA 1
ATOM 690 C C . ALA A 1 90 ? 14.392 8.839 -11.058 1.00 66.56 90 ALA A C 1
ATOM 692 O O . ALA A 1 90 ? 13.553 9.739 -11.163 1.00 66.56 90 ALA A O 1
ATOM 693 N N . ALA A 1 91 ? 14.130 7.696 -10.416 1.00 70.44 91 ALA A N 1
ATOM 694 C CA . ALA A 1 91 ? 12.799 7.399 -9.897 1.00 70.44 91 ALA A CA 1
ATOM 695 C C . ALA A 1 91 ? 12.316 8.441 -8.871 1.00 70.44 91 ALA A C 1
ATOM 697 O O . ALA A 1 91 ? 11.108 8.608 -8.664 1.00 70.44 91 ALA A O 1
ATOM 698 N N . GLY A 1 92 ? 13.264 9.159 -8.256 1.00 87.31 92 GLY A N 1
ATOM 699 C CA . GLY A 1 92 ? 13.013 10.146 -7.220 1.00 87.31 92 GLY A CA 1
ATOM 700 C C . GLY A 1 92 ? 12.203 9.527 -6.088 1.00 87.31 92 GLY A C 1
ATOM 701 O O . GLY A 1 92 ? 12.245 8.326 -5.854 1.00 87.31 92 GLY A O 1
ATOM 702 N N . LYS A 1 93 ? 11.394 10.332 -5.404 1.00 93.94 93 LYS A N 1
ATOM 703 C CA . LYS A 1 93 ? 10.551 9.879 -4.283 1.00 93.94 93 LYS A CA 1
ATOM 704 C C . LYS A 1 93 ? 9.114 9.580 -4.726 1.00 93.94 93 LYS A C 1
ATOM 706 O O . LYS A 1 93 ? 8.173 9.885 -3.993 1.00 93.94 93 LYS A O 1
ATOM 711 N N . ALA A 1 94 ? 8.922 9.070 -5.948 1.00 94.31 94 ALA A N 1
ATOM 712 C CA . ALA A 1 94 ? 7.603 8.945 -6.576 1.00 94.31 94 ALA A CA 1
ATOM 713 C C . ALA A 1 94 ? 6.625 8.112 -5.733 1.00 94.31 94 ALA A C 1
ATOM 715 O O . ALA A 1 94 ? 5.502 8.551 -5.475 1.00 94.31 94 ALA A O 1
ATOM 716 N N . LEU A 1 95 ? 7.058 6.937 -5.267 1.00 95.56 95 LEU A N 1
ATOM 717 C CA . LEU A 1 95 ? 6.218 6.061 -4.455 1.00 95.56 95 LEU A CA 1
ATOM 718 C C . LEU A 1 95 ? 5.966 6.629 -3.056 1.00 95.56 95 LEU A C 1
ATOM 720 O O . LEU A 1 95 ? 4.812 6.696 -2.637 1.00 95.56 95 LEU A O 1
ATOM 724 N N . HIS A 1 96 ? 7.007 7.115 -2.378 1.00 96.19 96 HIS A N 1
ATOM 725 C CA . HIS A 1 96 ? 6.863 7.765 -1.075 1.00 96.19 96 HIS A CA 1
ATOM 726 C C . HIS A 1 96 ? 5.869 8.943 -1.129 1.00 96.19 96 HIS A C 1
ATOM 728 O O . HIS A 1 96 ? 4.957 9.029 -0.309 1.00 96.19 96 HIS A O 1
ATOM 734 N N . LYS A 1 97 ? 5.980 9.825 -2.136 1.00 95.75 97 LYS A N 1
ATOM 735 C CA . LYS A 1 97 ? 5.038 10.940 -2.327 1.00 95.75 97 LYS A CA 1
ATOM 736 C C . LYS A 1 97 ? 3.605 10.434 -2.503 1.00 95.75 97 LYS A C 1
ATOM 738 O O . LYS A 1 97 ? 2.692 10.981 -1.891 1.00 95.75 97 LYS A O 1
ATOM 743 N N . ARG A 1 98 ? 3.410 9.376 -3.295 1.00 97.06 98 ARG A N 1
ATOM 744 C CA . ARG A 1 98 ? 2.080 8.814 -3.544 1.00 97.06 98 ARG A CA 1
ATOM 745 C C . ARG A 1 98 ? 1.452 8.199 -2.292 1.00 97.06 98 ARG A C 1
ATOM 747 O O . ARG A 1 98 ? 0.258 8.366 -2.073 1.00 97.06 98 ARG A O 1
ATOM 754 N N . LEU A 1 99 ? 2.240 7.509 -1.469 1.00 97.19 99 LEU A N 1
ATOM 755 C CA . LEU A 1 99 ? 1.773 6.964 -0.191 1.00 97.19 99 LEU A CA 1
ATOM 756 C C . LEU A 1 99 ? 1.415 8.084 0.792 1.00 97.19 99 LEU A C 1
ATOM 758 O O . LEU A 1 99 ? 0.367 8.018 1.431 1.00 97.19 99 LEU A O 1
ATOM 762 N N . LYS A 1 100 ? 2.210 9.161 0.830 1.00 96.56 100 LYS A N 1
ATOM 763 C CA . LYS A 1 100 ? 1.902 10.358 1.623 1.00 96.56 100 LYS A CA 1
ATOM 764 C C . LYS A 1 100 ? 0.575 11.004 1.208 1.00 96.56 100 LYS A C 1
ATOM 766 O O . LYS A 1 100 ? -0.220 11.351 2.070 1.00 96.56 100 LYS A O 1
ATOM 771 N N . GLU A 1 101 ? 0.298 11.129 -0.091 1.00 97.00 101 GLU A N 1
ATOM 772 C CA . GLU A 1 101 ? -0.987 11.651 -0.595 1.00 97.00 101 GLU A CA 1
ATOM 773 C C . GLU A 1 101 ? -2.188 10.816 -0.116 1.00 97.00 101 GLU A C 1
ATOM 775 O O . GLU A 1 101 ? -3.215 11.373 0.280 1.00 97.00 101 GLU A O 1
ATOM 780 N N . HIS A 1 102 ? -2.058 9.484 -0.111 1.00 97.25 102 HIS A N 1
ATOM 781 C CA . HIS A 1 102 ? -3.081 8.595 0.450 1.00 97.25 102 HIS A CA 1
ATOM 782 C C . HIS A 1 102 ? -3.235 8.780 1.958 1.00 97.25 102 HIS A C 1
ATOM 784 O O . HIS A 1 102 ? -4.363 8.876 2.435 1.00 97.25 102 HIS A O 1
ATOM 790 N N . ALA A 1 103 ? -2.128 8.885 2.700 1.00 95.75 103 ALA A N 1
ATOM 791 C CA . ALA A 1 103 ? -2.157 9.128 4.140 1.00 95.75 103 ALA A CA 1
ATOM 792 C C . ALA A 1 103 ? -2.916 10.421 4.478 1.00 95.75 103 ALA A C 1
ATOM 794 O O . ALA A 1 103 ? -3.791 10.411 5.340 1.00 95.75 103 ALA A O 1
ATOM 795 N N . GLU A 1 104 ? -2.637 11.517 3.766 1.00 95.31 104 GLU A N 1
ATOM 796 C CA . GLU A 1 104 ? -3.336 12.793 3.964 1.00 95.31 104 GLU A CA 1
ATOM 797 C C . GLU A 1 104 ? -4.820 12.712 3.580 1.00 95.31 104 GLU A C 1
ATOM 799 O O . GLU A 1 104 ? -5.671 13.239 4.294 1.00 95.31 104 GLU A O 1
ATOM 804 N N . SER A 1 105 ? -5.155 11.985 2.509 1.00 95.19 105 SER A N 1
ATOM 805 C CA . SER A 1 105 ? -6.552 11.769 2.107 1.00 95.19 105 SER A CA 1
ATOM 806 C C . SER A 1 105 ? -7.343 10.995 3.169 1.00 95.19 105 SER A C 1
ATOM 808 O O . SER A 1 105 ? -8.490 11.329 3.450 1.00 95.19 105 SER A O 1
ATOM 810 N N . VAL A 1 106 ? -6.729 9.981 3.789 1.00 94.25 106 VAL A N 1
ATOM 811 C CA . VAL A 1 106 ? -7.350 9.212 4.880 1.00 94.25 106 VAL A CA 1
ATOM 812 C C . VAL A 1 106 ? -7.481 10.059 6.145 1.00 94.25 106 VAL A C 1
ATOM 814 O O . VAL A 1 106 ? -8.533 10.027 6.774 1.00 94.25 106 VAL A O 1
ATOM 817 N N . LYS A 1 107 ? -6.463 10.857 6.501 1.00 93.12 107 LYS A N 1
ATOM 818 C CA . LYS A 1 107 ? -6.523 11.774 7.656 1.00 93.12 107 LYS A CA 1
ATOM 819 C C . LYS A 1 107 ? -7.634 12.817 7.528 1.00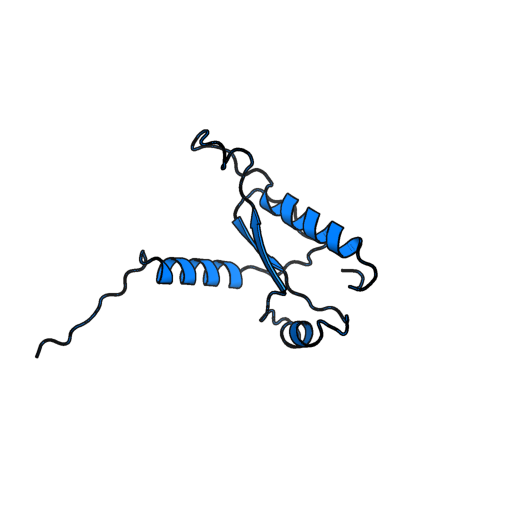 93.12 107 LYS A C 1
ATOM 821 O O . LYS A 1 107 ? -8.198 13.216 8.541 1.00 93.12 107 LYS A O 1
ATOM 826 N N . ALA A 1 108 ? -7.929 13.263 6.308 1.00 94.06 108 ALA A N 1
ATOM 827 C CA . ALA A 1 108 ? -8.999 14.219 6.041 1.00 94.06 108 ALA A CA 1
ATOM 828 C C . ALA A 1 108 ? -10.410 13.610 6.167 1.00 94.06 108 ALA A C 1
ATOM 830 O O . ALA A 1 108 ? -11.386 14.352 6.239 1.00 94.06 108 ALA A O 1
ATOM 831 N N . ALA A 1 109 ? -10.539 12.279 6.187 1.00 94.00 109 ALA A N 1
ATOM 832 C CA . ALA A 1 109 ? -11.823 11.609 6.343 1.00 94.00 109 ALA A CA 1
ATOM 833 C C . ALA A 1 109 ? -12.246 11.536 7.820 1.00 94.00 109 ALA A C 1
ATOM 835 O O . ALA A 1 109 ? -11.485 11.123 8.691 1.00 94.00 109 ALA A O 1
ATOM 836 N N . GLU A 1 110 ? -13.507 11.857 8.105 1.00 92.62 110 GLU A N 1
ATOM 837 C CA . GLU A 1 110 ? -14.027 11.903 9.480 1.00 92.62 110 GLU A CA 1
ATOM 838 C C . GLU A 1 110 ? -14.438 10.524 10.027 1.00 92.62 110 GLU A C 1
ATOM 840 O O . GLU A 1 110 ? -14.515 10.312 11.236 1.00 92.62 110 GLU A O 1
ATOM 845 N N . ASN A 1 111 ? -14.70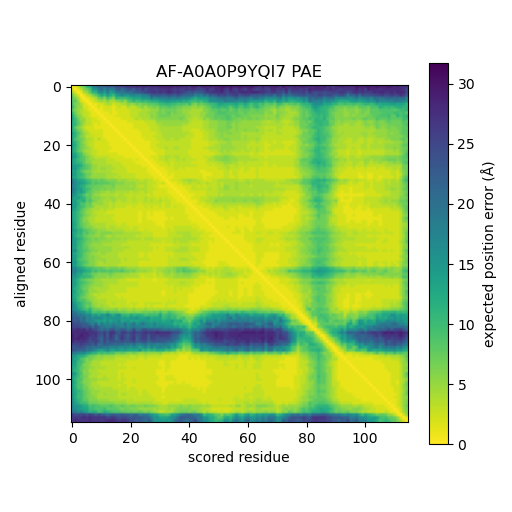5 9.559 9.143 1.00 90.81 111 ASN A N 1
ATOM 846 C CA . ASN A 1 111 ? -15.333 8.277 9.478 1.00 90.81 111 ASN A CA 1
ATOM 847 C C . ASN A 1 111 ? -14.370 7.078 9.512 1.00 90.81 111 ASN A C 1
ATOM 849 O O . ASN A 1 111 ? -14.792 5.975 9.867 1.00 90.81 111 ASN A O 1
ATOM 853 N N . LEU A 1 112 ? -13.099 7.260 9.142 1.00 84.81 112 LEU A N 1
ATOM 854 C CA . LEU A 1 112 ? -12.137 6.156 9.011 1.00 84.81 112 LEU A CA 1
ATOM 855 C C . LEU A 1 112 ? -11.265 5.929 10.258 1.00 84.81 112 LEU A C 1
ATOM 857 O O . LEU A 1 112 ? -10.628 4.877 10.353 1.00 84.81 112 LEU A O 1
ATOM 861 N N . GLY A 1 113 ? -11.330 6.834 11.242 1.00 67.75 113 GLY A N 1
ATOM 862 C CA . GLY A 1 113 ? -10.481 6.836 12.439 1.00 67.75 113 GLY A CA 1
ATOM 863 C C . GLY A 1 113 ? -9.113 7.483 12.184 1.00 67.75 113 GLY A C 1
ATOM 864 O O . GLY A 1 113 ? -8.698 7.633 11.039 1.00 67.75 113 GLY A O 1
ATOM 865 N N . LYS A 1 114 ? -8.410 7.892 13.251 1.00 54.16 114 LYS A N 1
ATOM 866 C CA . LYS A 1 114 ? -7.017 8.354 13.136 1.00 54.16 114 LYS A CA 1
ATOM 867 C C . LYS A 1 114 ? -6.119 7.136 12.879 1.00 54.16 114 LYS A C 1
ATOM 869 O O . LYS A 1 114 ? -6.230 6.161 13.622 1.00 54.16 114 LYS A O 1
ATOM 874 N N . LEU A 1 115 ? -5.325 7.205 11.805 1.00 52.22 115 LEU A N 1
ATOM 875 C CA . LEU A 1 115 ? -4.263 6.249 11.459 1.00 52.22 115 LEU A CA 1
ATOM 876 C C . LEU A 1 115 ? -3.273 6.071 12.613 1.00 52.22 115 LEU A C 1
ATOM 878 O O . LEU A 1 115 ? -2.968 7.097 13.264 1.00 52.22 115 LEU A O 1
#

Solvent-accessible surface area (backbone atoms only — not comparable to full-atom values): 7180 Å² total; per-residue (Å²): 133,82,78,89,75,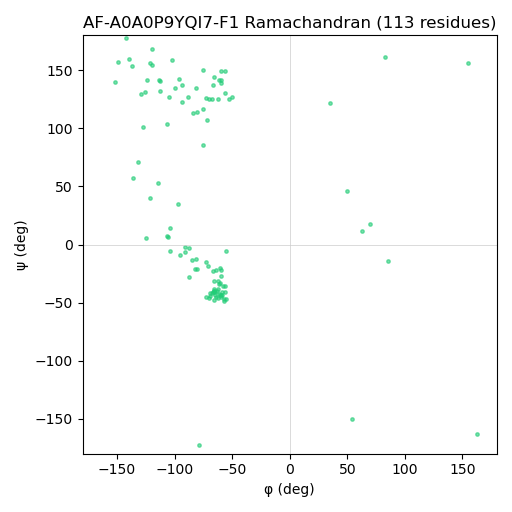79,79,89,56,71,83,39,70,68,47,42,50,49,54,52,51,52,61,58,71,71,52,85,86,66,58,69,83,66,64,78,92,50,76,34,49,45,72,51,72,42,72,47,64,56,80,34,76,93,46,43,71,42,19,67,44,25,42,96,94,39,81,73,43,64,78,42,76,52,73,29,65,35,85,55,70,89,70,83,58,64,102,77,65,72,36,48,45,30,31,47,52,52,48,46,54,50,35,53,56,47,67,71,40,88,72,58,55,87,126

Radius of gyration: 18.5 Å; Cα contacts (8 Å, |Δi|>4): 122; chains: 1; bounding box: 36×57×40 Å

Organism: NCBI:txid251724